Protein AF-Q9HSB7-F1 (afdb_monomer_lite)

Organism: Halobacterium salinarum (strain ATCC 700922 / JCM 11081 / NRC-1) (NCBI:txid64091)

Radius of gyration: 21.49 Å; chains: 1; bounding box: 82×44×30 Å

Secondary structure (DSSP, 8-state):
------------------------S---SSS----HHHHHHHHHHH-SS-GGGSEEPPHHHHHHHHHHSPEEEEEEESSSS-EEEEEEEETTEEEEEEE-TTS-EEEEEEEHHHHHHHHHT--TTEEEE----

pLDDT: mean 71.65, std 22.53, range [29.7, 94.81]

Foldseek 3Di:
DDDDDDDDDDDDDDDDDDDDDDDPDDDPDPDDDDDVVVVQVVCCVVPLANQVPWDWDDPVVQVVQVVPFAWQWKKQFQPARKIWTWTDPDPQWIKIWIAHPVGDI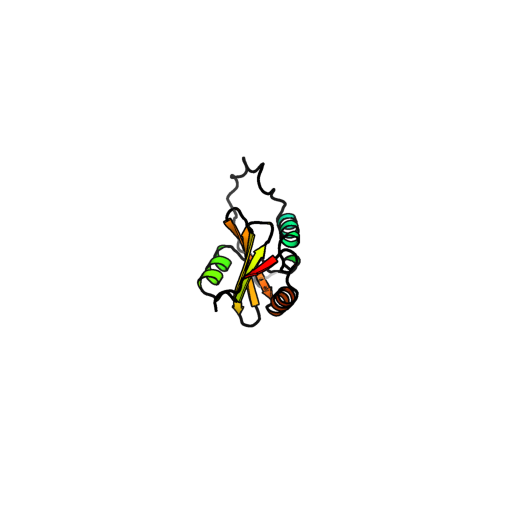TITIDTPVRVVVSVVVQRPRMDIDGRPD

Sequence (133 aa):
MEAARGLKRTGAADAWHTRSGRFIRRWRRSCGMATREGEQSFLADRMPLPVDAAQSLSWALGSEIAAEKPECARLEHADWSCSVTVFEATPNTVIARFRTAVGRESFFGLARADVEDVLARAPGGWQVTDAER

Structure (mmCIF, N/CA/C/O backbone):
data_AF-Q9HSB7-F1
#
_entry.id   AF-Q9HSB7-F1
#
loop_
_atom_site.group_PDB
_atom_site.id
_atom_site.type_symbol
_atom_site.label_atom_id
_atom_site.label_alt_id
_atom_site.label_comp_id
_atom_site.label_asym_id
_atom_site.label_entity_id
_atom_site.label_seq_id
_atom_site.pdbx_PDB_ins_code
_atom_site.Cartn_x
_atom_site.Cartn_y
_atom_site.Cartn_z
_atom_site.occupancy
_atom_site.B_iso_or_equiv
_atom_site.auth_seq_id
_atom_site.auth_comp_id
_atom_site.auth_asym_id
_atom_site.auth_atom_id
_atom_site.pdbx_PDB_model_num
ATOM 1 N N . MET A 1 1 ? -67.590 24.581 -1.911 1.00 41.50 1 MET A N 1
ATOM 2 C CA . MET A 1 1 ? -66.649 23.499 -2.263 1.00 41.50 1 MET A CA 1
ATOM 3 C C . MET A 1 1 ? -65.263 24.010 -1.879 1.00 41.50 1 MET A C 1
ATOM 5 O O . MET A 1 1 ? -64.689 24.766 -2.642 1.00 41.50 1 MET A O 1
ATOM 9 N N . GLU A 1 2 ? -64.813 23.934 -0.618 1.00 33.56 2 GLU A N 1
ATOM 10 C CA . GLU A 1 2 ? -64.524 22.714 0.179 1.00 33.56 2 GLU A CA 1
ATOM 11 C C . GLU A 1 2 ? -63.680 21.711 -0.625 1.00 33.56 2 GLU A C 1
ATOM 13 O O . GLU A 1 2 ? -64.057 21.398 -1.745 1.00 33.56 2 GLU A O 1
ATOM 18 N N . ALA A 1 3 ? -62.591 21.107 -0.158 1.00 36.31 3 ALA A N 1
ATOM 19 C CA . ALA A 1 3 ? -61.691 21.294 0.975 1.00 36.31 3 ALA A CA 1
ATOM 20 C C . ALA A 1 3 ? -60.483 20.357 0.748 1.00 36.31 3 ALA A C 1
ATOM 22 O O . ALA A 1 3 ? -60.525 19.431 -0.056 1.00 36.31 3 ALA A O 1
ATOM 23 N N . ALA A 1 4 ? -59.424 20.640 1.502 1.00 42.59 4 ALA A N 1
ATOM 24 C CA . ALA A 1 4 ? -58.175 19.915 1.727 1.00 42.59 4 ALA A CA 1
ATOM 25 C C . ALA A 1 4 ? -58.175 18.368 1.712 1.00 42.59 4 ALA A C 1
ATOM 27 O O . ALA A 1 4 ? -59.142 17.740 2.138 1.00 42.59 4 ALA A O 1
ATOM 28 N N . ARG A 1 5 ? -56.979 17.809 1.425 1.00 38.97 5 ARG A N 1
ATOM 29 C CA . ARG A 1 5 ? -56.214 16.729 2.132 1.00 38.97 5 ARG A CA 1
ATOM 30 C C . ARG A 1 5 ? -55.319 16.005 1.103 1.00 38.97 5 ARG A C 1
ATOM 32 O O . ARG A 1 5 ? -55.786 15.744 0.011 1.00 38.97 5 ARG A O 1
ATOM 39 N N . GLY A 1 6 ? -54.058 15.623 1.310 1.00 34.81 6 GLY A N 1
ATOM 40 C CA . GLY A 1 6 ? -53.093 15.630 2.417 1.00 34.81 6 GLY A CA 1
ATOM 41 C C . GLY A 1 6 ? -51.733 15.131 1.851 1.00 34.81 6 GLY A C 1
ATOM 42 O O . GLY A 1 6 ? -51.726 14.424 0.854 1.00 34.81 6 GLY A O 1
ATOM 43 N N . LEU A 1 7 ? -50.573 15.641 2.303 1.00 39.56 7 LEU A N 1
ATOM 44 C CA . LEU A 1 7 ? -49.705 15.034 3.345 1.00 39.56 7 LEU A CA 1
ATOM 45 C C . LEU A 1 7 ? -49.118 13.661 2.881 1.00 39.56 7 LEU A C 1
ATOM 47 O O . LEU A 1 7 ? -49.890 12.743 2.663 1.00 39.56 7 LEU A O 1
ATOM 51 N N . LYS A 1 8 ? -47.806 13.376 2.754 1.00 41.16 8 LYS A N 1
ATOM 52 C CA . LYS A 1 8 ? -46.653 13.638 3.644 1.00 41.16 8 LYS A CA 1
ATOM 53 C C . LYS A 1 8 ? -45.306 13.185 3.025 1.00 41.16 8 LYS A C 1
ATOM 55 O O . LYS A 1 8 ? -45.257 12.069 2.533 1.00 41.16 8 LYS A O 1
ATOM 60 N N . ARG A 1 9 ? -44.246 13.964 3.343 1.00 36.53 9 ARG A N 1
ATOM 61 C CA . ARG A 1 9 ? -42.886 13.575 3.834 1.00 36.53 9 ARG A CA 1
ATOM 62 C C . ARG A 1 9 ? -41.948 12.809 2.871 1.00 36.53 9 ARG A C 1
ATOM 64 O O . ARG A 1 9 ? -42.416 11.976 2.124 1.00 36.53 9 ARG A O 1
ATOM 71 N N . THR A 1 10 ? -40.615 12.932 2.855 1.00 37.59 10 THR A N 1
ATOM 72 C CA . THR A 1 10 ? -39.551 13.703 3.554 1.00 37.59 10 THR A CA 1
ATOM 73 C C . THR A 1 10 ? -38.227 13.288 2.893 1.00 37.59 10 THR A C 1
ATOM 75 O O . THR A 1 10 ? -38.110 12.125 2.519 1.00 37.59 10 THR A O 1
ATOM 78 N N . GLY A 1 11 ? -37.209 14.153 2.867 1.00 29.70 11 GLY A N 1
ATOM 79 C CA . GLY A 1 11 ? -35.825 13.703 2.669 1.00 29.70 11 GLY A CA 1
ATOM 80 C C . GLY A 1 11 ? -34.888 14.805 2.199 1.00 29.70 11 GLY A C 1
ATOM 81 O O . GLY A 1 11 ? -34.717 14.991 1.003 1.00 29.70 11 GLY A O 1
ATOM 82 N N . ALA A 1 12 ? -34.330 15.544 3.155 1.00 33.47 12 ALA A N 1
ATOM 83 C CA . ALA A 1 12 ? -33.345 16.597 2.958 1.00 33.47 12 ALA A CA 1
ATOM 84 C C . ALA A 1 12 ? -32.068 16.076 2.272 1.00 33.47 12 ALA A C 1
ATOM 86 O O . ALA A 1 12 ? -31.511 15.062 2.686 1.00 33.47 12 ALA A O 1
ATOM 87 N N . ALA A 1 13 ? -31.603 16.797 1.251 1.00 34.59 13 ALA A N 1
ATOM 88 C CA . ALA A 1 13 ? -30.243 16.702 0.740 1.00 34.59 13 ALA A CA 1
ATOM 89 C C . ALA A 1 13 ? -29.504 17.961 1.199 1.00 34.59 13 ALA A C 1
ATOM 91 O O . ALA A 1 13 ? -29.637 19.031 0.601 1.00 34.59 13 ALA A O 1
ATOM 92 N N . ASP A 1 14 ? -28.801 17.828 2.319 1.00 34.62 14 ASP A N 1
ATOM 93 C CA . ASP A 1 14 ? -27.947 18.865 2.874 1.00 34.62 14 ASP A CA 1
ATOM 94 C C . ASP A 1 14 ? -26.699 19.074 2.015 1.00 34.62 14 ASP A C 1
ATOM 96 O O . ASP A 1 14 ? -26.030 18.146 1.552 1.00 34.62 14 ASP A O 1
ATOM 100 N N . ALA A 1 15 ? -26.426 20.355 1.809 1.00 35.25 15 ALA A N 1
ATOM 101 C CA . ALA A 1 15 ? -25.329 20.904 1.050 1.00 35.25 15 ALA A CA 1
ATOM 102 C C . ALA A 1 15 ? -23.979 20.694 1.748 1.00 35.25 15 ALA A C 1
ATOM 104 O O . ALA A 1 15 ? -23.843 20.933 2.944 1.00 35.25 15 ALA A O 1
ATOM 105 N N . TRP A 1 16 ? -22.944 20.408 0.957 1.00 30.45 16 TRP A N 1
ATOM 106 C CA . TRP A 1 16 ? -21.561 20.690 1.336 1.00 30.45 16 TRP A CA 1
ATOM 107 C C . TRP A 1 16 ? -20.894 21.515 0.237 1.00 30.45 16 TRP A C 1
ATOM 109 O O . TRP A 1 16 ? -20.631 21.052 -0.871 1.00 30.45 16 TRP A O 1
ATOM 119 N N . HIS A 1 17 ? -20.655 22.786 0.555 1.00 36.62 17 HIS A N 1
ATOM 120 C CA . HIS A 1 17 ? -19.883 23.722 -0.249 1.00 36.62 17 HIS A CA 1
ATOM 121 C C . HIS A 1 17 ? -18.397 23.336 -0.260 1.00 36.62 17 HIS A C 1
ATOM 123 O O . HIS A 1 17 ? -17.743 23.361 0.779 1.00 36.62 17 HIS A O 1
ATOM 129 N N . THR A 1 18 ? -17.817 23.116 -1.440 1.00 40.00 18 THR A N 1
ATOM 130 C CA . THR A 1 18 ? -16.358 23.111 -1.622 1.00 40.00 18 THR A CA 1
ATOM 131 C C . THR A 1 18 ? -15.902 24.453 -2.184 1.00 40.00 18 THR A C 1
ATOM 133 O O . THR A 1 18 ? -16.048 24.742 -3.372 1.00 40.00 18 THR A O 1
ATOM 136 N N . ARG A 1 19 ? -15.326 25.288 -1.318 1.00 37.19 19 ARG A N 1
ATOM 137 C CA . ARG A 1 19 ? -14.605 26.507 -1.688 1.00 37.19 19 ARG A CA 1
ATOM 138 C C . ARG A 1 19 ? -13.123 26.260 -1.423 1.00 37.19 19 ARG A C 1
ATOM 140 O O . ARG A 1 19 ? -12.747 26.161 -0.264 1.00 37.19 19 ARG A O 1
ATOM 147 N N . SER A 1 20 ? -12.307 26.181 -2.477 1.00 38.47 20 SER A N 1
ATOM 148 C CA . SER A 1 20 ? -10.923 26.700 -2.519 1.00 38.47 20 SER A CA 1
ATOM 149 C C . SER A 1 20 ? -10.253 26.381 -3.858 1.00 38.47 20 SER A C 1
ATOM 151 O O . SER A 1 20 ? -9.570 25.377 -4.025 1.00 38.47 20 SER A O 1
ATOM 153 N N . GLY A 1 21 ? -10.445 27.280 -4.824 1.00 43.47 21 GLY A N 1
ATOM 154 C CA . GLY A 1 21 ? -9.595 27.395 -6.003 1.00 43.47 21 GLY A CA 1
ATOM 155 C C . GLY A 1 21 ? -8.518 28.456 -5.773 1.00 43.47 21 GLY A C 1
ATOM 156 O O . GLY A 1 21 ? -8.863 29.584 -5.420 1.00 43.47 21 GLY A O 1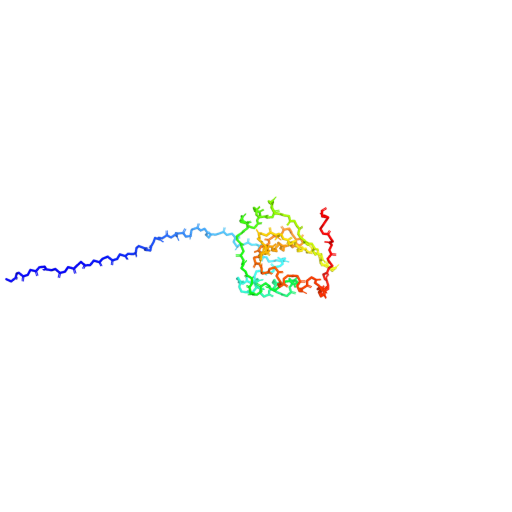
ATOM 157 N N . ARG A 1 22 ? -7.244 28.080 -5.983 1.00 44.94 22 ARG A N 1
ATOM 158 C CA . ARG A 1 22 ? -6.085 28.903 -6.427 1.00 44.94 22 ARG A CA 1
ATOM 159 C C . ARG A 1 22 ? -4.757 28.338 -5.896 1.00 44.94 22 ARG A C 1
ATOM 161 O O . ARG 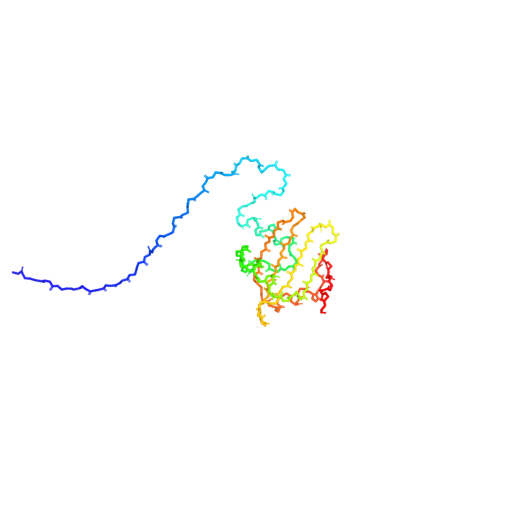A 1 22 ? -4.161 28.924 -5.009 1.00 44.94 22 ARG A O 1
ATOM 168 N N . PHE A 1 23 ? -4.247 27.246 -6.470 1.00 35.69 23 PHE A N 1
ATOM 169 C CA . PHE A 1 23 ? -2.852 26.819 -6.214 1.00 35.69 23 PHE A CA 1
ATOM 170 C C . PHE A 1 23 ? -2.119 26.245 -7.438 1.00 35.69 23 PHE A C 1
ATOM 172 O O . PHE A 1 23 ? -1.025 25.704 -7.324 1.00 35.69 23 PHE A O 1
ATOM 179 N N . ILE A 1 24 ? -2.672 26.394 -8.645 1.00 42.09 24 ILE A N 1
ATOM 180 C CA . ILE A 1 24 ? -2.129 25.741 -9.844 1.00 42.09 24 ILE A CA 1
ATOM 181 C C . ILE A 1 24 ? -1.426 26.766 -10.730 1.00 42.09 24 ILE A C 1
ATOM 183 O O . ILE A 1 24 ? -1.931 27.154 -11.778 1.00 42.09 24 ILE A O 1
ATOM 187 N N . ARG A 1 25 ? -0.250 27.236 -10.316 1.00 36.28 25 ARG A N 1
ATOM 188 C CA . ARG A 1 25 ? 0.705 27.883 -11.230 1.00 36.28 25 ARG A CA 1
ATOM 189 C C . ARG A 1 25 ? 2.124 27.611 -10.745 1.00 36.28 25 ARG A C 1
ATOM 191 O O . ARG A 1 25 ? 2.681 28.489 -10.108 1.00 36.28 25 ARG A O 1
ATOM 198 N N . ARG A 1 26 ? 2.655 26.399 -10.994 1.00 40.53 26 ARG A N 1
ATOM 199 C CA . ARG A 1 26 ? 4.098 26.042 -11.157 1.00 40.53 26 ARG A CA 1
ATOM 200 C C . ARG A 1 26 ? 4.332 24.531 -10.962 1.00 40.53 26 ARG A C 1
ATOM 202 O O . ARG A 1 26 ? 5.172 24.121 -10.180 1.00 40.53 26 ARG A O 1
ATOM 209 N N . TRP A 1 27 ? 3.577 23.691 -11.670 1.00 45.62 27 TRP A N 1
ATOM 210 C CA . TRP A 1 27 ? 3.665 22.221 -11.587 1.00 45.62 27 TRP A CA 1
ATOM 211 C C . TRP A 1 27 ? 4.036 21.626 -12.954 1.00 45.62 27 TRP A C 1
ATOM 213 O O . TRP A 1 27 ? 3.258 20.931 -13.593 1.00 45.62 27 TRP A O 1
ATOM 223 N N . ARG A 1 28 ? 5.209 21.997 -13.479 1.00 36.97 28 ARG A N 1
ATOM 224 C CA . ARG A 1 28 ? 5.661 21.599 -14.824 1.00 36.97 28 ARG A CA 1
ATOM 225 C C . ARG A 1 28 ? 7.130 21.164 -14.780 1.00 36.97 28 ARG A C 1
ATOM 227 O O . ARG A 1 28 ? 7.959 21.884 -15.326 1.00 36.97 28 ARG A O 1
ATOM 234 N N . ARG A 1 29 ? 7.459 20.060 -14.077 1.00 42.78 29 ARG A N 1
ATOM 235 C CA . ARG A 1 29 ? 8.654 19.221 -14.380 1.00 42.78 29 ARG A CA 1
ATOM 236 C C . ARG A 1 29 ? 8.917 17.946 -13.553 1.00 42.78 29 ARG A C 1
ATOM 238 O O . ARG A 1 29 ? 9.894 17.282 -13.862 1.00 42.78 29 ARG A O 1
ATOM 245 N N . SER A 1 30 ? 8.106 17.555 -12.572 1.00 41.53 30 SER A N 1
ATOM 246 C CA . SER A 1 30 ? 8.340 16.293 -11.845 1.00 41.53 30 SER A CA 1
ATOM 247 C C . SER A 1 30 ? 7.001 15.615 -11.570 1.00 41.53 30 SER A C 1
ATOM 249 O O . SER A 1 30 ? 6.167 16.212 -10.902 1.00 41.53 30 SER A O 1
ATOM 251 N N . CYS A 1 31 ? 6.779 14.447 -12.181 1.00 35.59 31 CYS A N 1
ATOM 252 C CA . CYS A 1 31 ? 5.547 13.637 -12.179 1.00 35.59 31 CYS A CA 1
ATOM 253 C C . CYS A 1 31 ? 4.249 14.399 -12.528 1.00 35.59 31 CYS A C 1
ATOM 255 O O . CYS A 1 31 ? 3.601 14.994 -11.674 1.00 35.59 31 CYS A O 1
ATOM 257 N N . GLY A 1 32 ? 3.858 14.395 -13.806 1.00 34.31 32 GLY A N 1
ATOM 258 C CA . GLY A 1 32 ? 2.632 15.047 -14.281 1.00 34.31 32 GLY A CA 1
ATOM 259 C C . GLY A 1 32 ? 1.359 14.483 -13.637 1.00 34.31 32 GLY A C 1
ATOM 260 O O . GLY A 1 32 ? 1.180 13.273 -13.589 1.00 34.31 32 GLY A O 1
ATOM 261 N N . MET A 1 33 ? 0.474 15.373 -13.169 1.00 43.59 33 MET A N 1
ATOM 262 C CA . MET A 1 33 ? -0.900 15.034 -12.783 1.00 43.59 33 MET A CA 1
ATOM 263 C C . MET A 1 33 ? -1.708 14.731 -14.041 1.00 43.59 33 MET A C 1
ATOM 265 O O . MET A 1 33 ? -1.970 15.628 -14.847 1.00 43.59 33 MET A O 1
ATOM 269 N N . ALA A 1 34 ? -2.120 13.482 -14.185 1.00 39.28 34 ALA A N 1
ATOM 270 C CA . ALA A 1 34 ? -3.334 13.176 -14.909 1.00 39.28 34 ALA A CA 1
ATOM 271 C C . ALA A 1 34 ? -4.537 13.375 -13.966 1.00 39.28 34 ALA A C 1
ATOM 273 O O . ALA A 1 34 ? -4.371 13.618 -12.772 1.00 39.28 34 ALA A O 1
ATOM 274 N N . THR A 1 35 ? -5.754 13.359 -14.501 1.00 45.69 35 THR A N 1
ATOM 275 C CA . THR A 1 35 ? -6.990 13.347 -13.700 1.00 45.69 35 THR A CA 1
ATOM 276 C C . THR A 1 35 ? -6.971 12.175 -12.708 1.00 45.69 35 THR A C 1
ATOM 278 O O . THR A 1 35 ? -6.145 11.278 -12.847 1.00 45.69 35 THR A O 1
ATOM 281 N N . ARG A 1 36 ? -7.890 12.130 -11.730 1.00 49.19 36 ARG A N 1
ATOM 282 C CA . ARG A 1 36 ? -8.017 10.997 -10.783 1.00 49.19 36 ARG A CA 1
ATOM 283 C C . ARG A 1 36 ? -7.928 9.620 -11.477 1.00 49.19 36 ARG A C 1
ATOM 285 O O . ARG A 1 36 ? -7.383 8.689 -10.903 1.00 49.19 36 ARG A O 1
ATOM 292 N N . GLU A 1 37 ? -8.408 9.528 -12.718 1.00 43.06 37 GLU A N 1
ATOM 293 C CA . GLU A 1 37 ? -8.306 8.351 -13.592 1.00 43.06 37 GLU A CA 1
ATOM 294 C C . GLU A 1 37 ? -6.882 8.076 -14.099 1.00 43.06 37 GLU A C 1
ATOM 296 O O . GLU A 1 37 ? -6.430 6.940 -14.048 1.00 43.06 37 GLU A O 1
ATOM 301 N N . GLY A 1 38 ? -6.127 9.082 -14.547 1.00 49.97 38 GLY A N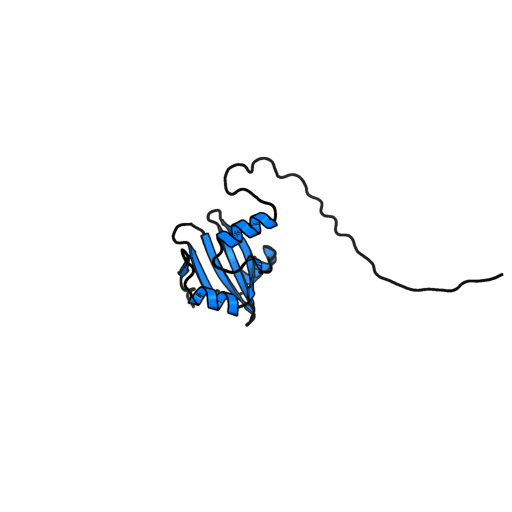 1
ATOM 302 C CA . GLY A 1 38 ? -4.747 8.847 -14.980 1.00 49.97 38 GLY A CA 1
ATOM 303 C C . GLY A 1 38 ? -3.728 8.790 -13.834 1.00 49.97 38 GLY A C 1
ATOM 304 O O . GLY A 1 38 ? -2.662 8.209 -14.014 1.00 49.97 38 GLY A O 1
ATOM 305 N N . GLU A 1 39 ? -4.040 9.338 -12.652 1.00 55.41 39 GLU A N 1
ATOM 306 C CA . GLU A 1 39 ? -3.311 9.014 -11.417 1.00 55.41 39 GLU A CA 1
ATOM 307 C C . GLU A 1 39 ? -3.499 7.535 -11.065 1.00 55.41 39 GLU A C 1
ATOM 309 O O . GLU A 1 39 ? -2.517 6.875 -10.742 1.00 55.41 39 GLU A O 1
ATOM 314 N N . GLN A 1 40 ? -4.718 6.996 -11.202 1.00 56.84 40 GLN A N 1
ATOM 315 C CA . GLN A 1 40 ? -4.985 5.566 -11.020 1.00 56.84 40 GLN A CA 1
ATOM 316 C C . GLN A 1 40 ? -4.244 4.707 -12.048 1.00 56.84 40 GLN A C 1
ATOM 318 O O . GLN A 1 40 ? -3.577 3.766 -11.642 1.00 56.84 40 GLN A O 1
ATOM 323 N N . SER A 1 41 ? -4.246 5.061 -13.339 1.00 61.62 41 SER A N 1
ATOM 324 C CA . SER A 1 41 ? -3.500 4.295 -14.354 1.00 61.62 41 SER A CA 1
ATOM 325 C C . SER A 1 41 ? -1.980 4.334 -14.151 1.00 61.62 41 SER A C 1
ATOM 327 O O . SER A 1 41 ? -1.304 3.332 -14.358 1.00 61.62 41 SER A O 1
ATOM 329 N N . PHE A 1 42 ? -1.423 5.474 -13.727 1.00 67.56 42 PHE A N 1
ATOM 330 C CA . PHE A 1 42 ? 0.003 5.573 -13.398 1.00 67.56 42 PHE A CA 1
ATOM 331 C C . PHE A 1 42 ? 0.354 4.806 -12.118 1.00 67.56 42 PHE A C 1
ATOM 333 O O . PHE A 1 42 ? 1.423 4.209 -12.025 1.00 67.56 42 PHE A O 1
ATOM 340 N N . LEU A 1 43 ? -0.535 4.819 -11.123 1.00 70.31 43 LEU A N 1
ATOM 341 C CA . LEU A 1 43 ? -0.363 4.034 -9.906 1.00 70.31 43 LEU A CA 1
ATOM 342 C C . LEU A 1 43 ? -0.484 2.538 -10.190 1.00 70.31 43 LEU A C 1
ATOM 344 O O . LEU A 1 43 ? 0.337 1.796 -9.679 1.00 70.31 43 LEU A O 1
ATOM 348 N N . ALA A 1 44 ? -1.418 2.099 -11.030 1.00 70.56 44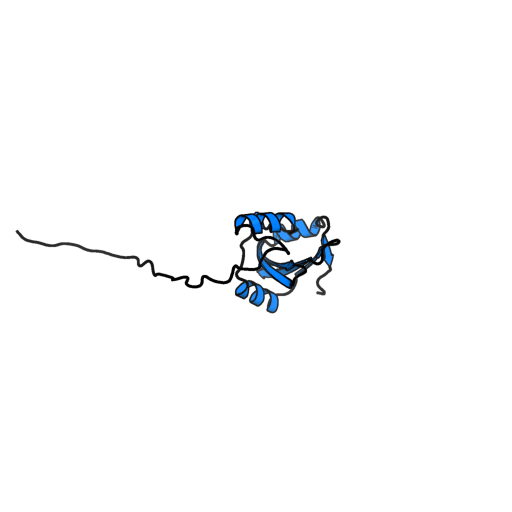 ALA A N 1
ATOM 349 C CA . ALA A 1 44 ? -1.559 0.699 -11.426 1.00 70.56 44 ALA A CA 1
ATOM 350 C C . ALA A 1 44 ? -0.310 0.159 -12.146 1.00 70.56 44 ALA A C 1
ATOM 352 O O . ALA A 1 44 ? 0.110 -0.959 -11.878 1.00 70.56 44 ALA A O 1
ATOM 353 N N . ASP A 1 45 ? 0.345 0.974 -12.984 1.00 74.12 45 ASP A N 1
ATOM 354 C CA . ASP A 1 45 ? 1.617 0.618 -13.641 1.00 74.12 45 ASP A CA 1
ATOM 355 C C . ASP A 1 45 ? 2.785 0.466 -12.650 1.00 74.12 45 ASP A C 1
ATOM 357 O O . ASP A 1 45 ? 3.730 -0.287 -12.879 1.00 74.12 45 ASP A O 1
ATOM 361 N N . ARG A 1 46 ? 2.739 1.201 -11.536 1.00 78.94 46 ARG A N 1
ATOM 362 C CA . ARG A 1 46 ? 3.843 1.293 -10.572 1.00 78.94 46 ARG A CA 1
ATOM 363 C C . ARG A 1 46 ? 3.614 0.498 -9.302 1.00 78.94 46 ARG A C 1
ATOM 365 O O . ARG A 1 46 ? 4.575 0.255 -8.584 1.00 78.94 46 ARG A O 1
ATOM 372 N N . MET A 1 47 ? 2.383 0.115 -9.002 1.00 82.19 47 MET A N 1
ATOM 373 C CA . MET A 1 47 ? 2.016 -0.558 -7.769 1.00 82.19 47 MET A CA 1
ATOM 374 C C . MET A 1 47 ? 2.024 -2.074 -7.988 1.00 82.19 47 MET A C 1
ATOM 376 O O . MET A 1 47 ? 1.374 -2.558 -8.908 1.00 82.19 47 MET A O 1
ATOM 380 N N . PRO A 1 48 ? 2.689 -2.854 -7.120 1.00 85.69 48 PRO A N 1
ATOM 381 C CA . PRO A 1 48 ? 2.694 -4.309 -7.240 1.00 85.69 48 PRO A CA 1
ATOM 382 C C . PRO A 1 48 ? 1.339 -4.930 -6.866 1.00 85.69 48 PRO A C 1
ATOM 384 O O . PRO A 1 48 ? 1.087 -6.082 -7.190 1.00 85.69 48 PRO A O 1
ATOM 387 N N . LEU A 1 49 ? 0.484 -4.179 -6.162 1.00 85.44 49 LEU A N 1
ATOM 388 C CA . LEU A 1 49 ? -0.825 -4.603 -5.665 1.00 85.44 49 LEU A CA 1
ATOM 389 C C . LEU A 1 49 ? -1.950 -4.150 -6.613 1.00 85.44 49 LEU A C 1
ATOM 391 O O . LEU A 1 49 ? -1.823 -3.082 -7.216 1.00 85.44 49 LEU A O 1
ATOM 395 N N . PRO A 1 50 ? -3.073 -4.889 -6.690 1.00 82.62 50 PRO A N 1
ATOM 396 C CA . PRO A 1 50 ? -4.179 -4.589 -7.602 1.00 82.62 50 PRO A CA 1
ATOM 397 C C . PRO A 1 50 ? -4.968 -3.344 -7.156 1.00 82.62 50 PRO A C 1
ATOM 399 O O . PRO A 1 50 ? -6.025 -3.436 -6.533 1.00 82.62 50 PRO A O 1
ATOM 402 N N . VAL A 1 51 ? -4.448 -2.154 -7.465 1.00 78.81 51 VAL A N 1
ATOM 403 C CA . VAL A 1 51 ? -5.038 -0.871 -7.043 1.00 78.81 51 VAL A CA 1
ATOM 404 C C . VAL A 1 51 ? -6.193 -0.385 -7.910 1.00 78.81 51 VAL A C 1
ATOM 406 O O . VAL A 1 51 ? -6.948 0.470 -7.455 1.00 78.81 51 VAL A O 1
ATOM 409 N N . ASP A 1 52 ? -6.397 -0.961 -9.097 1.00 75.56 52 ASP A N 1
ATOM 410 C CA . ASP A 1 52 ? -7.539 -0.630 -9.962 1.00 75.56 52 ASP A CA 1
ATOM 411 C C . ASP A 1 52 ? -8.889 -0.966 -9.309 1.00 75.56 52 ASP A C 1
ATOM 413 O O . ASP A 1 52 ? -9.884 -0.276 -9.522 1.00 75.56 52 ASP A O 1
ATOM 417 N N . ALA A 1 53 ? -8.920 -2.016 -8.482 1.00 69.94 53 ALA A N 1
ATOM 418 C CA . ALA A 1 53 ? -10.100 -2.440 -7.728 1.00 69.94 53 ALA A CA 1
ATOM 419 C C . ALA A 1 53 ? -10.094 -1.945 -6.269 1.00 69.94 53 ALA A C 1
ATOM 421 O O . ALA A 1 53 ? -11.014 -2.247 -5.505 1.00 69.94 53 ALA A O 1
ATOM 422 N N . ALA A 1 54 ? -9.061 -1.204 -5.859 1.00 79.00 54 ALA A N 1
ATOM 423 C CA . ALA A 1 54 ? -8.852 -0.843 -4.465 1.00 79.00 54 ALA A CA 1
ATOM 424 C C . ALA A 1 54 ? -9.659 0.384 -4.038 1.00 79.00 54 ALA A C 1
ATOM 426 O O . ALA A 1 54 ? -9.874 1.336 -4.792 1.00 79.00 54 ALA A O 1
ATOM 427 N N . GLN A 1 55 ? -10.039 0.409 -2.763 1.00 79.81 55 GLN A N 1
ATOM 428 C CA . GLN A 1 55 ? -10.668 1.583 -2.171 1.00 79.81 55 GLN A CA 1
ATOM 429 C C . GLN A 1 55 ? -9.596 2.598 -1.769 1.00 79.81 55 GLN A C 1
ATOM 431 O O . GLN A 1 55 ? -8.838 2.370 -0.830 1.00 79.81 55 GLN A O 1
ATOM 436 N N . SER A 1 56 ? -9.527 3.741 -2.454 1.00 86.94 56 SER A N 1
ATOM 437 C CA . SER A 1 56 ? -8.638 4.833 -2.041 1.00 86.94 56 SER A CA 1
ATOM 438 C C . SER A 1 56 ? -9.125 5.458 -0.730 1.00 86.94 56 SER A C 1
ATOM 440 O O . SER A 1 56 ? -10.289 5.845 -0.609 1.00 86.94 56 SER A O 1
ATOM 442 N N . LEU A 1 57 ? -8.224 5.576 0.244 1.00 85.00 57 LEU A N 1
ATOM 443 C CA . LEU A 1 57 ? -8.501 6.211 1.528 1.00 85.00 57 LEU A CA 1
ATOM 444 C C . LEU A 1 57 ? -8.070 7.677 1.528 1.00 85.00 57 LEU A C 1
ATOM 446 O O . LEU A 1 57 ? -7.167 8.095 0.799 1.00 85.00 57 LEU A O 1
ATOM 450 N N . SER A 1 58 ? -8.697 8.468 2.400 1.00 88.50 58 SER A N 1
ATOM 451 C CA . SER A 1 58 ? -8.180 9.798 2.707 1.00 88.50 58 SER A CA 1
ATOM 452 C C . SER A 1 58 ? -6.808 9.680 3.375 1.00 88.50 58 SER A C 1
ATOM 454 O O . SER A 1 58 ? -6.529 8.712 4.084 1.00 88.50 58 SER A O 1
ATOM 456 N N . TRP A 1 59 ? -5.956 10.688 3.178 1.00 89.81 59 TRP A N 1
ATOM 457 C CA . TRP A 1 59 ? -4.637 10.707 3.813 1.00 89.81 59 TRP A CA 1
ATOM 458 C C . TRP A 1 59 ? -4.740 10.633 5.343 1.00 89.81 59 TRP A C 1
ATOM 460 O O . TRP A 1 59 ? -3.990 9.890 5.961 1.00 89.81 59 TRP A O 1
ATOM 470 N N . ALA A 1 60 ? -5.703 11.345 5.943 1.00 90.69 60 ALA A N 1
ATOM 471 C CA . ALA A 1 60 ? -5.905 11.344 7.392 1.00 90.69 60 ALA A CA 1
ATOM 472 C C . ALA A 1 60 ? -6.217 9.938 7.929 1.00 90.69 60 ALA A C 1
ATOM 474 O O . ALA A 1 60 ? -5.526 9.470 8.826 1.00 90.69 60 ALA A O 1
ATOM 475 N N . LEU A 1 61 ? -7.186 9.243 7.323 1.00 87.31 61 LEU A N 1
ATOM 476 C CA . LEU A 1 61 ? -7.572 7.893 7.740 1.00 87.31 61 LEU A CA 1
ATOM 477 C C . LEU A 1 61 ? -6.445 6.879 7.509 1.00 87.31 61 LEU A C 1
ATOM 479 O O . LEU A 1 61 ? -6.174 6.042 8.361 1.00 87.31 61 LEU A O 1
ATOM 483 N N . GLY A 1 62 ? -5.774 6.951 6.357 1.00 89.75 62 GLY A N 1
ATOM 484 C CA . GLY A 1 62 ? -4.659 6.057 6.056 1.00 89.75 62 GLY A CA 1
ATOM 485 C C . GLY A 1 62 ? -3.472 6.240 7.006 1.00 89.75 62 GLY A C 1
ATOM 486 O O . GLY A 1 62 ? -2.877 5.256 7.434 1.00 89.75 62 GLY A O 1
ATOM 487 N N . SER A 1 63 ? -3.164 7.489 7.367 1.00 91.25 63 SER A N 1
ATOM 488 C CA . SER A 1 63 ? -2.090 7.833 8.304 1.00 91.25 63 SER A CA 1
ATOM 489 C C . SER A 1 63 ? -2.395 7.370 9.732 1.00 91.25 63 SER A C 1
ATOM 491 O O . SER A 1 63 ? -1.526 6.795 10.380 1.00 91.25 63 SER A O 1
ATOM 493 N N . GLU A 1 64 ? -3.638 7.542 10.193 1.00 92.94 64 GLU A N 1
ATOM 494 C CA . GLU A 1 64 ? -4.111 7.034 11.490 1.00 92.94 64 GLU A CA 1
ATOM 495 C C . GLU A 1 64 ? -3.951 5.510 11.580 1.00 92.94 64 GLU A C 1
ATOM 497 O O . GLU A 1 64 ? -3.297 4.999 12.488 1.00 92.94 64 GLU A O 1
ATOM 502 N N . ILE A 1 65 ? -4.428 4.779 10.566 1.00 89.88 65 ILE A N 1
ATOM 503 C CA . ILE A 1 65 ? -4.291 3.317 10.516 1.00 89.88 65 ILE A CA 1
ATOM 504 C C . ILE A 1 65 ? -2.816 2.898 10.506 1.00 89.88 65 ILE A C 1
ATOM 506 O O . ILE A 1 65 ? -2.442 1.985 11.236 1.00 89.88 65 ILE A O 1
ATOM 510 N N . ALA A 1 66 ? -1.974 3.558 9.707 1.00 90.75 66 ALA A N 1
ATOM 511 C CA . ALA A 1 66 ? -0.549 3.244 9.621 1.00 90.75 66 ALA A CA 1
ATOM 512 C C . ALA A 1 66 ? 0.220 3.511 10.927 1.00 90.75 66 ALA A C 1
ATOM 514 O O . ALA A 1 66 ? 1.274 2.919 11.139 1.00 90.75 66 ALA A O 1
ATOM 515 N N . ALA A 1 67 ? -0.276 4.404 11.787 1.00 92.31 67 ALA A N 1
ATOM 516 C CA . ALA A 1 67 ? 0.326 4.681 13.088 1.00 92.31 67 ALA A CA 1
ATOM 517 C C . ALA A 1 67 ? -0.083 3.659 14.163 1.00 92.31 67 ALA A C 1
ATOM 519 O O . ALA A 1 67 ? 0.675 3.425 15.102 1.00 92.31 67 ALA A O 1
ATOM 520 N N . GLU A 1 68 ? -1.274 3.068 14.044 1.00 92.06 68 GLU A N 1
ATOM 521 C CA . GLU A 1 68 ? -1.853 2.199 15.076 1.00 92.06 68 GLU A CA 1
ATOM 522 C C . GLU A 1 68 ? -1.754 0.702 14.770 1.00 92.06 68 GLU A C 1
ATOM 524 O O . GLU A 1 68 ? -1.789 -0.124 15.686 1.00 92.06 68 GLU A O 1
ATOM 529 N N . LYS A 1 69 ? -1.696 0.326 13.490 1.00 92.31 69 LYS A N 1
ATOM 530 C CA . LYS A 1 69 ? -1.751 -1.071 13.054 1.00 92.31 69 LYS A CA 1
ATOM 531 C C . LYS A 1 69 ? -0.366 -1.641 12.765 1.00 92.31 69 LYS A C 1
ATOM 533 O O . LYS A 1 69 ? 0.505 -0.915 12.290 1.00 92.31 69 LYS A O 1
ATOM 538 N N . PRO A 1 70 ? -0.163 -2.948 13.007 1.00 91.00 70 PRO A N 1
ATOM 539 C CA . PRO A 1 70 ? 1.108 -3.590 12.715 1.00 91.00 70 PRO A CA 1
ATOM 540 C C . PRO A 1 70 ? 1.374 -3.631 11.206 1.00 91.00 70 PRO A C 1
ATOM 542 O O . PRO A 1 70 ? 0.458 -3.839 10.402 1.00 91.00 70 PRO A O 1
ATOM 545 N N . GLU A 1 71 ? 2.645 -3.464 10.840 1.00 92.88 71 GLU A N 1
ATOM 546 C CA . GLU A 1 71 ? 3.139 -3.722 9.489 1.00 92.88 71 GLU A CA 1
ATOM 547 C C . GLU A 1 71 ? 3.181 -5.239 9.247 1.00 92.88 71 GLU A C 1
ATOM 549 O O . GLU A 1 71 ? 3.709 -5.997 10.055 1.00 92.88 71 GLU A O 1
ATOM 554 N N . CYS A 1 72 ? 2.608 -5.697 8.136 1.00 89.56 72 CYS A N 1
ATOM 555 C CA . CYS A 1 72 ? 2.618 -7.110 7.740 1.00 89.56 72 CYS A CA 1
ATOM 556 C C . CYS A 1 72 ? 3.664 -7.411 6.674 1.00 89.56 72 CYS A C 1
ATOM 558 O O . CYS A 1 72 ? 4.142 -8.536 6.570 1.00 89.56 72 CYS A O 1
ATOM 560 N N . ALA A 1 73 ? 3.946 -6.426 5.827 1.00 91.12 73 ALA A N 1
ATOM 561 C CA . ALA A 1 73 ? 4.901 -6.552 4.746 1.00 91.12 73 ALA A CA 1
ATOM 562 C C . ALA A 1 73 ? 5.373 -5.170 4.320 1.00 91.12 73 ALA A C 1
ATOM 564 O O . ALA A 1 73 ? 4.599 -4.204 4.289 1.00 91.12 73 ALA A O 1
ATOM 565 N N . ARG A 1 74 ? 6.629 -5.103 3.900 1.00 92.56 74 ARG A N 1
ATOM 566 C CA . ARG A 1 74 ? 7.176 -3.952 3.210 1.00 92.56 74 ARG A CA 1
ATOM 567 C C . ARG A 1 74 ? 7.779 -4.410 1.896 1.00 92.56 74 ARG A C 1
ATOM 569 O O . ARG A 1 74 ? 8.336 -5.495 1.787 1.00 92.56 74 ARG A O 1
ATOM 576 N N . LEU A 1 75 ? 7.610 -3.591 0.872 1.00 92.12 75 LEU A N 1
ATOM 577 C CA . LEU A 1 75 ? 8.195 -3.810 -0.432 1.00 92.12 75 LEU A CA 1
ATOM 578 C C . LEU A 1 75 ? 8.936 -2.557 -0.849 1.00 92.12 75 LEU A C 1
ATOM 580 O O . LEU A 1 75 ? 8.446 -1.439 -0.672 1.00 92.12 75 LEU A O 1
ATOM 584 N N . GLU A 1 76 ? 10.096 -2.754 -1.447 1.00 90.56 76 GLU A N 1
ATOM 585 C CA . GLU A 1 76 ? 10.889 -1.687 -2.040 1.00 90.56 76 GLU A CA 1
ATOM 586 C C . GLU A 1 76 ? 11.119 -2.008 -3.511 1.00 90.56 76 GLU A C 1
ATOM 588 O O . GLU A 1 76 ? 11.337 -3.163 -3.881 1.00 90.56 76 GLU A O 1
ATOM 593 N N . HIS A 1 77 ? 11.003 -0.996 -4.366 1.00 89.12 77 HIS A N 1
ATOM 594 C CA . HIS A 1 77 ? 11.279 -1.183 -5.782 1.00 89.12 77 HIS A CA 1
ATOM 595 C C . HIS A 1 77 ? 12.795 -1.189 -6.012 1.00 89.12 77 HIS A C 1
ATOM 597 O O . HIS A 1 77 ? 13.504 -0.317 -5.515 1.00 89.12 77 HIS A O 1
ATOM 603 N N . ALA A 1 78 ? 13.297 -2.135 -6.805 1.00 84.94 78 ALA A N 1
ATOM 604 C CA . ALA A 1 78 ? 14.726 -2.325 -7.051 1.00 84.94 78 ALA A CA 1
ATOM 605 C C . ALA A 1 78 ? 15.369 -1.111 -7.745 1.00 84.94 78 ALA A C 1
ATOM 607 O O . ALA A 1 78 ? 16.457 -0.678 -7.374 1.00 84.94 78 ALA A O 1
ATOM 608 N N . ASP A 1 79 ? 14.668 -0.529 -8.723 1.00 82.06 79 ASP A N 1
ATOM 609 C CA . ASP A 1 79 ? 15.206 0.566 -9.546 1.00 82.06 79 ASP A CA 1
ATOM 610 C C . ASP A 1 79 ? 14.720 1.967 -9.143 1.00 82.06 79 ASP A C 1
ATOM 612 O O . ASP A 1 79 ? 15.223 2.976 -9.644 1.00 82.06 79 ASP A O 1
ATOM 616 N N . TRP A 1 80 ? 13.713 2.064 -8.272 1.00 81.06 80 TRP A N 1
ATOM 617 C CA . TRP A 1 80 ? 13.044 3.326 -7.954 1.00 81.06 80 TRP A CA 1
ATOM 618 C C . TRP A 1 80 ? 12.959 3.500 -6.449 1.00 81.06 80 TRP A C 1
ATOM 620 O O . TRP A 1 80 ? 12.645 2.567 -5.725 1.00 81.06 80 TRP A O 1
ATOM 630 N N . SER A 1 81 ? 13.156 4.724 -5.962 1.00 84.69 81 SER A N 1
ATOM 631 C CA . SER A 1 81 ? 13.046 5.036 -4.531 1.00 84.69 81 SER A CA 1
ATOM 632 C C . SER A 1 81 ? 11.586 5.113 -4.052 1.00 84.69 81 SER A C 1
ATOM 634 O O . SER A 1 81 ? 11.208 6.053 -3.356 1.00 84.69 81 SER A O 1
ATOM 636 N N . CYS A 1 82 ? 10.736 4.178 -4.476 1.00 87.75 82 CYS A N 1
ATOM 637 C CA . CYS A 1 82 ? 9.372 4.025 -3.991 1.00 87.75 82 CYS A CA 1
ATOM 638 C C . CYS A 1 82 ? 9.228 2.752 -3.160 1.00 87.75 82 CYS A C 1
ATOM 640 O O . CYS A 1 82 ? 9.904 1.751 -3.398 1.00 87.75 82 CYS A O 1
ATOM 642 N N . SER A 1 83 ? 8.319 2.804 -2.194 1.00 91.56 83 SER A N 1
ATOM 643 C CA . SER A 1 83 ? 8.035 1.691 -1.301 1.00 91.56 83 SER A CA 1
ATOM 644 C C . SER A 1 83 ? 6.537 1.485 -1.119 1.00 91.56 83 SER A C 1
ATOM 646 O O . SER A 1 83 ? 5.730 2.405 -1.288 1.00 91.56 83 SER A O 1
ATOM 648 N N . VAL A 1 84 ? 6.173 0.259 -0.765 1.00 93.38 84 VAL A N 1
ATOM 649 C CA . VAL A 1 84 ? 4.833 -0.121 -0.331 1.00 93.38 84 VAL A CA 1
ATOM 650 C C . VAL A 1 84 ? 4.940 -0.692 1.070 1.00 93.38 84 VAL A C 1
ATOM 652 O O . VAL A 1 84 ? 5.760 -1.566 1.322 1.00 93.38 84 VAL A O 1
ATOM 655 N N . THR A 1 85 ? 4.105 -0.218 1.984 1.00 94.81 85 THR A N 1
ATOM 656 C CA . THR A 1 85 ? 3.950 -0.813 3.315 1.00 94.81 85 THR A CA 1
ATOM 657 C C . THR A 1 85 ? 2.522 -1.306 3.465 1.00 94.81 85 THR A C 1
ATOM 659 O O . THR A 1 85 ? 1.591 -0.567 3.146 1.00 94.81 85 THR A O 1
ATOM 662 N N . VAL A 1 86 ? 2.343 -2.533 3.939 1.00 94.12 86 VAL A N 1
ATOM 663 C CA . VAL A 1 86 ? 1.038 -3.160 4.157 1.00 94.12 86 VAL A CA 1
ATOM 664 C C . VAL A 1 86 ? 0.771 -3.248 5.655 1.00 94.12 86 VAL A C 1
ATOM 666 O O . VAL A 1 86 ? 1.610 -3.755 6.392 1.00 94.12 86 VAL A O 1
ATOM 669 N N . PHE A 1 87 ? -0.402 -2.791 6.086 1.00 94.00 87 PHE A N 1
ATOM 670 C CA . PHE A 1 87 ? -0.846 -2.778 7.480 1.00 94.00 87 PHE A CA 1
ATOM 671 C C . PHE A 1 87 ? -2.104 -3.626 7.664 1.00 94.00 87 PHE A C 1
ATOM 673 O O . PHE A 1 87 ? -3.021 -3.565 6.838 1.00 94.00 87 PHE A O 1
ATOM 680 N N . GLU A 1 88 ? -2.196 -4.364 8.771 1.00 91.69 88 GLU A N 1
ATOM 681 C CA . GLU A 1 88 ? -3.404 -5.127 9.107 1.00 91.69 88 GLU A CA 1
ATOM 682 C C . GLU A 1 88 ? -4.488 -4.216 9.697 1.00 91.69 88 GLU A C 1
ATOM 684 O O . GLU A 1 88 ? -4.450 -3.863 10.875 1.00 91.69 88 GLU A O 1
ATOM 689 N N . ALA A 1 89 ? -5.497 -3.845 8.902 1.00 89.25 89 ALA A N 1
ATOM 690 C CA . ALA A 1 89 ? -6.648 -3.107 9.426 1.00 89.25 89 ALA A CA 1
ATOM 691 C C . ALA A 1 89 ? -7.656 -4.035 10.111 1.00 89.25 89 ALA A C 1
ATOM 693 O O . ALA A 1 89 ? -8.127 -3.738 11.213 1.00 89.25 89 ALA A O 1
ATOM 694 N N . THR A 1 90 ? -7.982 -5.151 9.456 1.00 89.69 90 THR A N 1
ATOM 695 C CA . THR A 1 90 ? -8.854 -6.219 9.961 1.00 89.69 90 THR A CA 1
ATOM 696 C C . THR A 1 90 ? -8.335 -7.581 9.476 1.00 89.69 90 THR A C 1
ATOM 698 O O . THR A 1 90 ? -7.514 -7.619 8.558 1.00 89.69 90 THR A O 1
ATOM 701 N N . PRO A 1 91 ? -8.857 -8.715 9.985 1.00 89.12 91 PRO A N 1
ATOM 702 C CA . PRO A 1 91 ? -8.436 -10.039 9.520 1.00 89.12 91 PRO A CA 1
ATOM 703 C C . PRO A 1 91 ? -8.593 -10.271 8.010 1.00 89.12 91 PRO A C 1
ATOM 705 O O . PRO A 1 91 ? -7.873 -11.084 7.446 1.00 89.12 91 PRO A O 1
ATOM 708 N N . ASN A 1 92 ? -9.506 -9.554 7.343 1.00 88.94 92 ASN A N 1
ATOM 709 C CA . ASN A 1 92 ? -9.783 -9.716 5.910 1.00 88.94 92 ASN A CA 1
ATOM 710 C C . ASN A 1 92 ? -9.380 -8.495 5.071 1.00 88.94 92 ASN A C 1
ATOM 712 O O . ASN A 1 92 ? -9.502 -8.523 3.845 1.00 88.94 92 ASN A O 1
ATOM 716 N N . THR A 1 93 ? -8.927 -7.413 5.704 1.00 90.81 93 THR A N 1
ATOM 717 C CA . THR A 1 93 ? -8.657 -6.138 5.037 1.00 90.81 93 THR A CA 1
ATOM 718 C C . THR A 1 93 ? -7.308 -5.601 5.463 1.00 90.81 93 THR A C 1
ATOM 720 O O . THR A 1 93 ? -7.044 -5.416 6.652 1.00 90.81 93 THR A O 1
ATOM 723 N N . VAL A 1 94 ? -6.490 -5.272 4.474 1.00 93.62 94 VAL A N 1
ATOM 724 C CA . VAL A 1 94 ? -5.200 -4.624 4.681 1.00 93.62 94 VAL A CA 1
ATOM 725 C C . VAL A 1 94 ? -5.207 -3.238 4.060 1.00 93.62 94 VAL A C 1
ATOM 727 O O . VAL A 1 94 ? -5.912 -2.987 3.079 1.00 93.62 94 VAL A O 1
ATOM 730 N N . ILE A 1 95 ? -4.421 -2.334 4.635 1.00 93.81 95 ILE A N 1
ATOM 731 C CA . ILE A 1 95 ? -4.160 -1.024 4.044 1.00 93.81 95 ILE A CA 1
ATOM 732 C C . ILE A 1 95 ? -2.763 -1.025 3.451 1.00 93.81 95 ILE A C 1
ATOM 734 O O . ILE A 1 95 ? -1.793 -1.292 4.151 1.00 93.81 95 ILE A O 1
ATOM 738 N N . ALA A 1 96 ? -2.651 -0.684 2.173 1.00 93.25 96 ALA A N 1
ATOM 739 C CA . ALA A 1 96 ? -1.377 -0.447 1.519 1.00 93.25 96 ALA A CA 1
ATOM 740 C C . ALA A 1 96 ? -1.083 1.054 1.463 1.00 93.25 96 ALA A C 1
ATOM 742 O O . ALA A 1 96 ? -1.847 1.830 0.885 1.00 93.25 96 ALA A O 1
ATOM 743 N N . ARG A 1 97 ? 0.051 1.455 2.034 1.00 94.44 97 ARG A N 1
ATOM 744 C CA . ARG A 1 97 ? 0.653 2.777 1.866 1.00 94.44 97 ARG A CA 1
ATOM 745 C C . ARG A 1 97 ? 1.677 2.708 0.745 1.00 94.44 97 ARG A C 1
ATOM 747 O O . ARG A 1 97 ? 2.712 2.069 0.907 1.00 94.44 97 ARG A O 1
ATOM 754 N N . PHE A 1 98 ? 1.429 3.414 -0.347 1.00 92.31 98 PHE A N 1
ATOM 755 C CA . PHE A 1 98 ? 2.428 3.666 -1.380 1.00 92.31 98 PHE A CA 1
ATOM 756 C C . PHE A 1 98 ? 3.153 4.973 -1.081 1.00 92.31 98 PHE A C 1
ATOM 758 O O . PHE A 1 98 ? 2.510 6.015 -0.934 1.00 92.31 98 PHE A O 1
ATOM 765 N N . ARG A 1 99 ? 4.484 4.937 -1.019 1.00 91.69 99 ARG A N 1
ATOM 766 C CA . ARG A 1 99 ? 5.330 6.114 -0.826 1.00 91.69 99 ARG A CA 1
ATOM 767 C C . ARG A 1 99 ? 6.226 6.317 -2.038 1.00 91.69 99 ARG A C 1
ATOM 769 O O . ARG A 1 99 ? 6.992 5.445 -2.430 1.00 91.69 99 ARG A O 1
ATOM 776 N N . THR A 1 100 ? 6.149 7.507 -2.618 1.00 87.50 100 THR A N 1
ATOM 777 C CA . THR A 1 100 ? 7.005 7.920 -3.740 1.00 87.50 100 THR A CA 1
ATOM 778 C C . THR A 1 100 ? 8.366 8.430 -3.260 1.00 87.50 100 THR A C 1
ATOM 780 O O . THR A 1 100 ? 8.508 8.857 -2.112 1.00 87.50 100 THR A O 1
ATOM 783 N N . ALA A 1 101 ? 9.336 8.515 -4.177 1.00 83.62 101 ALA A N 1
ATOM 784 C CA . ALA A 1 101 ? 10.670 9.076 -3.921 1.00 83.62 101 ALA A CA 1
ATOM 785 C C . ALA A 1 101 ? 10.652 10.501 -3.340 1.00 83.62 101 ALA A C 1
A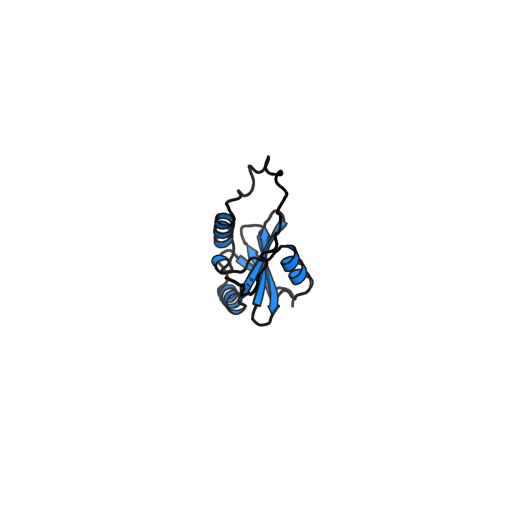TOM 787 O O . ALA A 1 101 ? 11.522 10.875 -2.560 1.00 83.62 101 ALA A O 1
ATOM 788 N N . VAL A 1 102 ? 9.640 11.300 -3.690 1.00 83.56 102 VAL A N 1
ATOM 789 C CA . VAL A 1 102 ? 9.465 12.672 -3.181 1.00 83.56 102 VAL A CA 1
ATOM 790 C C . VAL A 1 102 ? 8.723 12.728 -1.838 1.00 83.56 102 VAL A C 1
ATOM 792 O O . VAL A 1 102 ? 8.372 13.810 -1.377 1.00 83.56 102 VAL A O 1
ATOM 795 N N . GLY A 1 103 ? 8.439 11.578 -1.222 1.00 84.88 103 GLY A N 1
ATOM 796 C CA . GLY A 1 103 ? 7.774 11.479 0.076 1.00 84.88 103 GLY A CA 1
ATOM 797 C C . GLY A 1 103 ? 6.257 11.657 0.041 1.00 84.88 103 GLY A C 1
ATOM 798 O O . GLY A 1 103 ? 5.649 11.763 1.099 1.00 84.88 103 GLY A O 1
ATOM 799 N N . ARG A 1 104 ? 5.625 11.684 -1.140 1.00 87.12 104 ARG A N 1
ATOM 800 C CA . ARG A 1 104 ? 4.155 11.640 -1.221 1.00 87.12 104 ARG A CA 1
ATOM 801 C C . ARG A 1 104 ? 3.657 10.252 -0.889 1.00 87.12 104 ARG A C 1
ATOM 803 O O . ARG A 1 104 ? 4.221 9.280 -1.393 1.00 87.12 104 ARG A O 1
ATOM 810 N N . GLU A 1 105 ? 2.573 10.209 -0.132 1.00 91.50 105 GLU A N 1
ATOM 811 C CA . GLU A 1 105 ? 1.937 8.982 0.322 1.00 91.50 105 GLU A CA 1
ATOM 812 C C . GLU A 1 105 ? 0.517 8.874 -0.227 1.00 91.50 105 GLU A C 1
ATOM 814 O O . GLU A 1 105 ? -0.196 9.869 -0.384 1.00 91.50 105 GLU A O 1
ATOM 819 N N . SER A 1 106 ? 0.106 7.653 -0.539 1.00 90.81 106 SER A N 1
ATOM 820 C CA . SER A 1 106 ? -1.259 7.308 -0.932 1.00 90.81 106 SER A CA 1
ATOM 821 C C . SER A 1 106 ? -1.654 6.004 -0.258 1.00 90.81 106 SER A C 1
ATOM 823 O O . SER A 1 106 ? -0.811 5.128 -0.074 1.00 90.81 106 SER A O 1
ATOM 825 N N . PHE A 1 107 ? -2.923 5.895 0.129 1.00 91.06 107 PHE A N 1
ATOM 826 C CA . PHE A 1 107 ? -3.425 4.792 0.942 1.00 91.06 107 PHE A CA 1
ATOM 827 C C . PHE A 1 107 ? -4.578 4.081 0.242 1.00 91.06 107 PHE A C 1
ATOM 829 O O . PHE A 1 107 ? -5.485 4.729 -0.291 1.00 91.06 107 PHE A O 1
ATOM 836 N N . PHE A 1 108 ? -4.548 2.751 0.281 1.00 91.69 108 PHE A N 1
ATOM 837 C CA . PHE A 1 108 ? -5.499 1.887 -0.410 1.00 91.69 108 PHE A CA 1
ATOM 838 C C . PHE A 1 108 ? -5.965 0.760 0.507 1.00 91.69 108 PHE A C 1
ATOM 840 O O . PHE A 1 108 ? -5.140 0.065 1.091 1.00 91.69 108 PHE A O 1
ATOM 847 N N . GLY A 1 109 ? -7.276 0.568 0.614 1.00 92.25 109 GLY A N 1
ATOM 848 C CA . GLY A 1 109 ? -7.880 -0.613 1.218 1.00 92.25 109 GLY A CA 1
ATOM 849 C C . GLY A 1 109 ? -7.961 -1.751 0.209 1.00 92.25 109 GLY A C 1
ATOM 850 O O . GLY A 1 109 ? -8.484 -1.569 -0.894 1.00 92.25 109 GLY A O 1
ATOM 851 N N . LEU A 1 110 ? -7.442 -2.912 0.602 1.00 91.81 110 LEU A N 1
ATOM 852 C CA . LEU A 1 110 ? -7.338 -4.118 -0.215 1.00 91.81 110 LEU A CA 1
ATOM 853 C C . LEU A 1 110 ? -7.834 -5.335 0.570 1.00 91.81 110 LEU A C 1
ATOM 855 O O . LEU A 1 110 ? -7.748 -5.378 1.803 1.00 91.81 110 LEU A O 1
ATOM 859 N N . ALA A 1 111 ? -8.319 -6.348 -0.147 1.00 91.75 111 ALA A N 1
ATOM 860 C CA . ALA A 1 111 ? -8.574 -7.645 0.458 1.00 91.75 111 ALA A CA 1
ATOM 861 C C . ALA A 1 111 ? -7.239 -8.304 0.826 1.00 91.75 111 ALA A C 1
ATOM 863 O O . ALA A 1 111 ? -6.293 -8.310 0.037 1.00 91.75 111 ALA A O 1
ATOM 864 N N . ARG A 1 112 ? -7.165 -8.876 2.031 1.00 90.31 112 ARG A N 1
ATOM 865 C CA . ARG A 1 112 ? -5.944 -9.526 2.526 1.00 90.31 112 ARG A CA 1
ATOM 866 C C . ARG A 1 112 ? -5.468 -10.642 1.591 1.00 90.31 112 ARG A C 1
ATOM 868 O O . ARG A 1 112 ? -4.287 -10.694 1.272 1.00 90.31 112 ARG A O 1
ATOM 875 N N . ALA A 1 113 ? -6.397 -11.471 1.116 1.00 89.88 113 ALA A N 1
ATOM 876 C CA . ALA A 1 113 ? -6.100 -12.601 0.239 1.00 89.88 113 ALA A CA 1
ATOM 877 C C . ALA A 1 113 ? -5.430 -12.178 -1.082 1.00 89.88 113 ALA A C 1
ATOM 879 O O . ALA A 1 113 ? -4.487 -12.830 -1.521 1.00 89.88 113 ALA A O 1
ATOM 880 N N . ASP A 1 114 ? -5.867 -11.062 -1.679 1.00 89.88 114 ASP A N 1
ATOM 881 C CA . ASP A 1 114 ? -5.285 -10.554 -2.929 1.00 89.88 114 ASP A CA 1
ATOM 882 C C . ASP A 1 114 ? -3.838 -10.093 -2.722 1.00 89.88 114 ASP A C 1
ATOM 884 O O . ASP A 1 114 ? -2.969 -10.320 -3.561 1.00 89.88 114 ASP A O 1
ATOM 888 N N . VAL A 1 115 ? -3.559 -9.460 -1.578 1.00 89.38 115 VAL A N 1
ATOM 889 C CA . VAL A 1 115 ? -2.201 -9.031 -1.230 1.00 89.38 115 VAL A CA 1
ATOM 890 C C . VAL A 1 115 ? -1.307 -10.234 -0.945 1.00 89.38 115 VAL A C 1
ATOM 892 O O . VAL A 1 115 ? -0.189 -10.282 -1.448 1.00 89.38 115 VAL A O 1
ATOM 895 N N . GLU A 1 116 ? -1.787 -11.222 -0.191 1.00 90.50 116 GLU A N 1
ATOM 896 C CA . GLU A 1 116 ? -1.031 -12.444 0.102 1.00 90.50 116 GLU A CA 1
ATOM 897 C C . GLU A 1 116 ? -0.662 -13.221 -1.174 1.00 90.50 116 GLU A C 1
ATOM 899 O O . GLU A 1 116 ? 0.485 -13.655 -1.301 1.00 90.50 116 GLU A O 1
ATOM 904 N N . ASP A 1 117 ? -1.572 -13.332 -2.150 1.00 89.88 117 ASP A N 1
ATOM 905 C CA . ASP A 1 117 ? -1.286 -13.964 -3.448 1.00 89.88 117 ASP A CA 1
ATOM 906 C C . ASP A 1 117 ? -0.198 -13.212 -4.233 1.00 89.88 117 ASP A C 1
ATOM 908 O O . ASP A 1 117 ? 0.715 -13.837 -4.778 1.00 89.88 117 ASP A O 1
ATOM 912 N N . VAL A 1 118 ? -0.226 -11.874 -4.240 1.00 88.38 118 VAL A N 1
ATOM 913 C CA . VAL A 1 118 ? 0.826 -11.069 -4.882 1.00 88.38 118 VAL A CA 1
ATOM 914 C C . VAL A 1 118 ? 2.172 -11.251 -4.186 1.00 88.38 118 VAL A C 1
ATOM 916 O O . VAL A 1 118 ? 3.186 -11.462 -4.855 1.00 88.38 118 VAL A O 1
ATOM 919 N N . LEU A 1 119 ? 2.202 -11.177 -2.853 1.00 87.62 119 LEU A N 1
ATOM 920 C CA . LEU A 1 119 ? 3.435 -11.327 -2.077 1.00 87.62 119 LEU A CA 1
ATOM 921 C C . LEU A 1 119 ? 4.066 -12.705 -2.293 1.00 87.62 119 LEU A C 1
ATOM 923 O O . LEU A 1 119 ? 5.283 -12.798 -2.455 1.00 87.62 119 LEU A O 1
ATOM 927 N N . ALA A 1 120 ? 3.249 -13.758 -2.378 1.00 87.25 120 ALA A N 1
ATOM 928 C CA . ALA A 1 120 ? 3.708 -15.118 -2.649 1.00 87.25 120 ALA A CA 1
ATOM 929 C C . ALA A 1 120 ? 4.346 -15.280 -4.040 1.00 87.25 120 ALA A C 1
ATOM 931 O O . ALA A 1 120 ? 5.192 -16.153 -4.233 1.00 87.25 120 ALA A O 1
ATOM 932 N N . ARG A 1 121 ? 3.967 -14.441 -5.011 1.00 85.19 121 ARG A N 1
ATOM 933 C CA . ARG A 1 121 ? 4.472 -14.498 -6.392 1.00 85.19 121 ARG A CA 1
ATOM 934 C C . ARG A 1 121 ? 5.738 -13.677 -6.631 1.00 85.19 121 ARG A C 1
ATOM 936 O O . ARG A 1 121 ? 6.262 -13.750 -7.737 1.00 85.19 121 ARG A O 1
ATOM 943 N N . ALA A 1 122 ? 6.225 -12.946 -5.622 1.00 72.06 122 ALA A N 1
ATOM 944 C CA . ALA A 1 122 ? 7.354 -12.016 -5.709 1.00 72.06 122 ALA A CA 1
ATOM 945 C C . ALA A 1 122 ? 7.185 -11.000 -6.864 1.00 72.06 122 ALA A C 1
ATOM 947 O O . ALA A 1 122 ? 7.607 -11.260 -7.994 1.00 72.06 122 ALA A O 1
ATOM 948 N N . PRO A 1 123 ? 6.553 -9.839 -6.616 1.00 73.38 123 PRO A N 1
ATOM 949 C CA . PRO A 1 123 ? 6.225 -8.902 -7.683 1.00 73.38 123 PRO A CA 1
ATOM 950 C C . PRO A 1 123 ? 7.483 -8.436 -8.432 1.00 73.38 123 PRO A C 1
ATOM 952 O O . PRO A 1 123 ? 8.480 -8.050 -7.828 1.00 73.38 123 PRO A O 1
ATOM 955 N N . GLY A 1 124 ? 7.451 -8.488 -9.766 1.00 76.25 124 GLY A N 1
ATOM 956 C CA . GLY A 1 124 ? 8.601 -8.132 -10.601 1.00 76.25 124 GLY A CA 1
ATOM 957 C C . GLY A 1 124 ? 9.100 -6.715 -10.305 1.00 76.25 124 GLY A C 1
ATOM 958 O O . GLY A 1 124 ? 8.311 -5.775 -10.270 1.00 76.25 124 GLY A O 1
ATOM 959 N N . GLY A 1 125 ? 10.405 -6.571 -10.058 1.00 82.38 125 GLY A N 1
ATOM 960 C CA . GLY A 1 125 ? 11.026 -5.291 -9.689 1.00 82.38 125 GLY A CA 1
ATOM 961 C C . GLY A 1 125 ? 10.786 -4.851 -8.240 1.00 82.38 125 GLY A C 1
ATOM 962 O O . GLY A 1 125 ? 11.365 -3.857 -7.818 1.00 82.38 125 GLY A O 1
ATOM 963 N N . TRP A 1 126 ? 9.997 -5.591 -7.460 1.00 86.69 126 TRP A N 1
ATOM 964 C CA . TRP A 1 126 ? 9.687 -5.302 -6.065 1.00 86.69 126 TRP A CA 1
ATOM 965 C C . TRP A 1 126 ? 10.260 -6.383 -5.152 1.00 86.69 126 TRP A C 1
ATOM 967 O O . TRP A 1 126 ? 10.021 -7.576 -5.323 1.00 86.69 126 TRP A O 1
ATOM 977 N N . GLN A 1 127 ? 11.011 -5.960 -4.146 1.00 85.56 127 GLN A N 1
ATOM 978 C CA . GLN A 1 127 ? 11.618 -6.852 -3.171 1.00 85.56 127 GLN A CA 1
ATOM 979 C C . GLN A 1 127 ? 10.861 -6.736 -1.859 1.00 85.56 127 GLN A C 1
ATOM 981 O O . GLN A 1 127 ? 10.731 -5.639 -1.318 1.00 85.56 127 GLN A O 1
ATOM 986 N N . VAL A 1 128 ? 10.359 -7.865 -1.358 1.00 85.06 128 VAL A N 1
ATOM 987 C CA . VAL A 1 128 ? 9.768 -7.926 -0.021 1.00 85.06 128 VAL A CA 1
ATOM 988 C C . VAL A 1 128 ? 10.903 -7.789 0.987 1.00 85.06 128 VAL A C 1
ATOM 990 O O . VAL A 1 128 ? 11.782 -8.646 1.068 1.00 85.06 128 VAL A O 1
ATOM 993 N N . THR A 1 129 ? 10.895 -6.689 1.725 1.00 81.38 129 THR A N 1
ATOM 994 C CA . THR A 1 129 ? 11.726 -6.499 2.903 1.00 81.38 129 THR A CA 1
ATOM 995 C C . THR A 1 129 ? 10.869 -6.925 4.085 1.00 81.38 129 THR A C 1
ATOM 997 O O . THR A 1 129 ? 9.777 -6.395 4.291 1.00 81.38 129 THR A O 1
ATOM 1000 N N . ASP A 1 130 ? 11.293 -7.982 4.781 1.00 64.50 130 ASP A N 1
ATOM 1001 C CA . ASP A 1 130 ? 10.571 -8.491 5.949 1.00 64.50 130 ASP A CA 1
ATOM 1002 C C . ASP A 1 130 ? 10.287 -7.317 6.896 1.00 64.50 130 ASP A C 1
ATOM 1004 O O . ASP A 1 130 ? 11.187 -6.537 7.218 1.00 64.50 130 ASP A O 1
ATOM 1008 N N . ALA A 1 131 ? 9.017 -7.132 7.256 1.00 59.00 131 ALA A N 1
ATOM 1009 C CA . ALA A 1 131 ? 8.672 -6.199 8.313 1.00 59.00 131 ALA A CA 1
ATOM 1010 C C . ALA A 1 131 ? 9.077 -6.901 9.608 1.00 59.00 131 ALA A C 1
ATOM 1012 O O . ALA A 1 131 ? 8.490 -7.934 9.926 1.00 59.00 131 ALA A O 1
ATOM 1013 N N . GLU A 1 132 ? 10.114 -6.398 10.287 1.00 48.78 132 GLU A N 1
ATOM 1014 C CA . GLU A 1 132 ? 10.590 -6.997 11.536 1.00 48.78 132 GLU A CA 1
ATOM 1015 C C . GLU A 1 132 ? 9.397 -7.211 12.480 1.00 48.78 132 GLU A C 1
ATOM 1017 O O . GLU A 1 132 ? 8.699 -6.263 12.848 1.00 48.78 132 GLU A O 1
ATOM 1022 N N . ARG A 1 133 ? 9.125 -8.488 12.760 1.00 44.78 133 ARG A N 1
ATOM 1023 C CA . ARG A 1 133 ? 7.928 -8.974 13.450 1.00 44.78 133 ARG A CA 1
ATOM 1024 C C . ARG A 1 133 ? 7.992 -8.768 14.960 1.00 44.78 133 ARG A C 1
ATOM 1026 O O . ARG A 1 133 ? 9.077 -9.010 15.536 1.00 44.78 133 ARG A O 1
#